Protein AF-A0A6I5C7H4-F1 (afdb_monomer)

Secondary structure (DSSP, 8-state):
------------------HHHHHHHHHHHHHHHSS----S--EEE-TTS-EEEHHHHHHHHHHTTTTS-HHHHHHHHHTT---

Structure (mmCIF, N/CA/C/O backbone):
data_AF-A0A6I5C7H4-F1
#
_entry.id   AF-A0A6I5C7H4-F1
#
loop_
_atom_site.group_PDB
_atom_site.id
_atom_site.type_symbol
_atom_site.label_atom_id
_atom_site.label_alt_id
_atom_site.label_comp_id
_atom_site.label_asym_id
_atom_site.label_entity_id
_atom_site.label_seq_id
_atom_site.pdbx_PDB_ins_code
_atom_site.Cartn_x
_atom_site.Cartn_y
_atom_site.Cartn_z
_atom_site.occupancy
_atom_site.B_iso_or_equiv
_atom_site.auth_seq_id
_atom_site.auth_comp_id
_atom_site.auth_asym_id
_atom_site.auth_atom_id
_atom_site.pdbx_PDB_model_num
ATOM 1 N N . MET A 1 1 ? 41.837 -18.964 -21.781 1.00 40.84 1 MET A N 1
ATOM 2 C CA . MET A 1 1 ? 41.649 -17.523 -21.496 1.00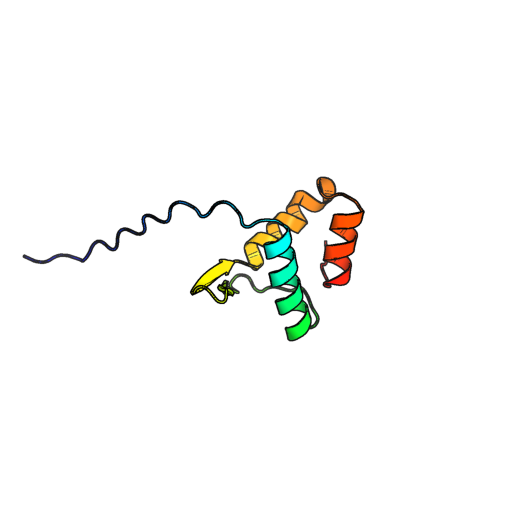 40.84 1 MET A CA 1
ATOM 3 C C . MET A 1 1 ? 40.189 -17.201 -21.806 1.00 40.84 1 MET A C 1
ATOM 5 O O . MET A 1 1 ? 39.728 -17.679 -22.829 1.00 40.84 1 MET A O 1
ATOM 9 N N . GLY A 1 2 ? 39.450 -16.523 -20.918 1.00 44.34 2 GLY A N 1
ATOM 10 C CA . GLY A 1 2 ? 38.039 -16.154 -21.148 1.00 44.34 2 GLY A CA 1
ATOM 11 C C . GLY A 1 2 ? 37.061 -16.633 -20.068 1.00 44.34 2 GLY A C 1
ATOM 12 O O . GLY A 1 2 ? 36.117 -17.356 -20.363 1.00 44.34 2 GLY A O 1
ATOM 13 N N . ARG A 1 3 ? 37.292 -16.279 -18.793 1.00 38.50 3 ARG A N 1
ATOM 14 C CA . ARG A 1 3 ? 36.282 -16.454 -17.737 1.00 38.50 3 ARG A CA 1
ATOM 15 C C . ARG A 1 3 ? 35.448 -15.178 -17.608 1.00 38.50 3 ARG A C 1
ATOM 17 O O . ARG A 1 3 ? 35.983 -14.165 -17.185 1.00 38.50 3 ARG A O 1
ATOM 24 N N . ARG A 1 4 ? 34.154 -15.342 -17.894 1.00 42.56 4 ARG A N 1
ATOM 25 C CA . ARG A 1 4 ? 32.975 -14.750 -17.241 1.00 42.56 4 ARG A CA 1
ATOM 26 C C . ARG A 1 4 ? 32.914 -13.226 -17.127 1.00 42.56 4 ARG A C 1
ATOM 28 O O . ARG A 1 4 ? 33.476 -12.612 -16.228 1.00 42.56 4 ARG A O 1
ATOM 35 N N . GLU A 1 5 ? 32.098 -12.702 -18.026 1.00 43.16 5 GLU A N 1
ATOM 36 C CA . GLU A 1 5 ? 31.322 -11.468 -17.990 1.00 43.16 5 GLU A CA 1
ATOM 37 C C . GLU A 1 5 ? 30.904 -11.102 -16.556 1.00 43.16 5 GLU A C 1
ATOM 39 O O . GLU A 1 5 ? 30.028 -11.716 -15.943 1.00 43.16 5 GLU A O 1
ATOM 44 N N . GLY A 1 6 ? 31.584 -10.104 -15.994 1.00 39.12 6 GLY A N 1
ATOM 45 C CA . GLY A 1 6 ? 31.164 -9.447 -14.768 1.00 39.12 6 GLY A CA 1
ATOM 46 C C . GLY A 1 6 ? 30.025 -8.494 -15.092 1.00 39.12 6 GLY A C 1
ATOM 47 O O . GLY A 1 6 ? 30.270 -7.324 -15.371 1.00 39.12 6 GLY A O 1
ATOM 48 N N . HIS A 1 7 ? 28.784 -8.977 -15.043 1.00 41.53 7 HIS A N 1
ATOM 49 C CA . HIS A 1 7 ? 27.630 -8.091 -14.926 1.00 41.53 7 HIS A CA 1
ATOM 50 C C . HIS A 1 7 ? 27.695 -7.417 -13.555 1.00 41.53 7 HIS A C 1
ATOM 52 O O . HIS A 1 7 ? 27.246 -7.952 -12.540 1.00 41.53 7 HIS A O 1
ATOM 58 N N . ALA A 1 8 ? 28.324 -6.245 -13.534 1.00 40.84 8 ALA A N 1
ATOM 59 C CA . ALA A 1 8 ? 28.300 -5.321 -12.422 1.00 40.84 8 ALA A CA 1
ATOM 60 C C . ALA A 1 8 ? 26.852 -4.867 -12.202 1.00 40.84 8 ALA A C 1
ATOM 62 O O . ALA A 1 8 ? 26.390 -3.891 -12.788 1.00 40.84 8 ALA A O 1
ATOM 63 N N . TRP A 1 9 ? 26.121 -5.569 -11.338 1.00 41.97 9 TRP A N 1
ATOM 64 C CA . TRP A 1 9 ? 24.935 -5.012 -10.705 1.00 41.97 9 TRP A CA 1
ATOM 65 C C . TRP A 1 9 ? 25.402 -3.947 -9.708 1.00 41.97 9 TRP A C 1
ATOM 67 O O . TRP A 1 9 ? 25.346 -4.113 -8.500 1.00 41.97 9 TRP A O 1
ATOM 77 N N . SER A 1 10 ? 25.852 -2.790 -10.184 1.00 42.69 10 SER A N 1
ATOM 78 C CA . SER A 1 10 ? 25.813 -1.590 -9.350 1.00 42.69 10 SER A CA 1
ATOM 79 C C . SER A 1 10 ? 24.362 -1.121 -9.274 1.00 42.69 10 SER A C 1
ATOM 81 O O . SER A 1 10 ? 23.997 -0.078 -9.806 1.00 42.69 10 SER A O 1
ATOM 83 N N . LEU A 1 11 ? 23.510 -1.905 -8.608 1.00 49.91 11 LEU A N 1
ATOM 84 C CA . LEU A 1 11 ? 22.216 -1.425 -8.151 1.00 49.91 11 LEU A CA 1
ATOM 85 C C . LEU A 1 11 ? 22.502 -0.528 -6.954 1.00 49.91 11 LEU A C 1
ATOM 87 O O . LEU A 1 11 ? 22.472 -0.960 -5.801 1.00 49.91 11 LEU A O 1
ATOM 91 N N . SER A 1 12 ? 22.824 0.732 -7.251 1.00 47.25 12 SER A N 1
ATOM 92 C CA . SER A 1 12 ? 22.581 1.835 -6.329 1.00 47.25 12 SER A CA 1
ATOM 93 C C . SER A 1 12 ? 21.187 1.583 -5.767 1.00 47.25 12 SER A C 1
ATOM 95 O O . SER A 1 12 ? 20.231 1.597 -6.541 1.00 47.25 12 SER A O 1
ATOM 97 N N . ARG A 1 13 ? 21.083 1.166 -4.493 1.00 54.97 13 ARG A N 1
ATOM 98 C CA . ARG A 1 13 ? 19.808 0.709 -3.916 1.00 54.97 13 ARG A CA 1
ATOM 99 C C . ARG A 1 13 ? 18.807 1.817 -4.213 1.00 54.97 13 ARG A C 1
ATOM 101 O O . ARG A 1 13 ? 19.023 2.916 -3.694 1.00 54.97 13 ARG A O 1
ATOM 108 N N . PRO A 1 14 ? 17.793 1.597 -5.072 1.00 56.56 14 PRO A N 1
ATOM 109 C CA . PRO A 1 14 ? 16.902 2.681 -5.423 1.00 56.56 14 PRO A CA 1
ATOM 110 C C . PRO A 1 14 ? 16.325 3.196 -4.110 1.00 56.56 14 PRO A C 1
ATOM 112 O O . PRO A 1 14 ? 15.888 2.405 -3.266 1.00 56.56 14 PRO A O 1
ATOM 115 N N . ARG A 1 15 ? 16.434 4.514 -3.892 1.00 64.88 15 ARG A N 1
ATOM 116 C CA . ARG A 1 15 ? 15.797 5.187 -2.758 1.00 64.88 15 ARG A CA 1
ATOM 117 C C . ARG A 1 15 ? 14.381 4.635 -2.680 1.00 64.88 15 ARG A C 1
ATOM 119 O O . ARG A 1 15 ? 13.700 4.655 -3.705 1.00 64.88 15 ARG A O 1
ATOM 126 N N . SER A 1 16 ? 13.981 4.124 -1.511 1.00 63.12 16 SER A N 1
ATOM 127 C CA . SER A 1 16 ? 12.656 3.527 -1.343 1.00 63.12 16 SER A CA 1
ATOM 128 C C . SER A 1 16 ? 11.616 4.418 -2.022 1.00 63.12 16 SER A C 1
ATOM 130 O O . SER A 1 16 ? 11.613 5.629 -1.760 1.00 63.12 16 SER A O 1
ATOM 132 N N . PRO A 1 17 ? 10.798 3.860 -2.927 1.00 71.06 17 PRO A N 1
ATOM 133 C CA . PRO A 1 17 ? 9.872 4.650 -3.712 1.00 71.06 17 PRO A CA 1
ATOM 134 C C . PRO A 1 17 ? 8.968 5.480 -2.793 1.00 71.06 17 PRO A C 1
ATOM 136 O O . PRO A 1 17 ? 8.645 5.043 -1.678 1.00 71.06 17 PRO A O 1
ATOM 139 N N . PRO A 1 18 ? 8.569 6.690 -3.224 1.00 82.38 18 PRO A N 1
ATOM 140 C CA . PRO A 1 18 ? 7.681 7.531 -2.441 1.00 82.38 18 PRO A CA 1
ATOM 141 C C . PRO A 1 18 ? 6.419 6.770 -2.035 1.00 82.38 18 PRO A C 1
ATOM 143 O O . PRO A 1 18 ? 5.893 5.953 -2.789 1.00 82.38 18 PRO A O 1
ATOM 146 N N . ARG A 1 19 ? 5.874 7.091 -0.861 1.00 80.62 19 ARG A N 1
ATOM 147 C CA . ARG A 1 19 ? 4.661 6.453 -0.326 1.00 80.62 19 ARG A CA 1
ATOM 148 C C . ARG A 1 19 ? 3.486 6.442 -1.317 1.00 80.62 19 ARG A C 1
ATOM 150 O O . ARG A 1 19 ? 2.726 5.481 -1.337 1.00 80.62 19 ARG A O 1
ATOM 157 N N . ALA A 1 20 ? 3.357 7.481 -2.142 1.00 84.56 20 ALA A N 1
ATOM 158 C CA . ALA A 1 20 ? 2.339 7.556 -3.187 1.00 84.56 20 ALA A CA 1
ATOM 159 C C . ALA A 1 20 ? 2.484 6.436 -4.235 1.00 84.56 20 ALA A C 1
ATOM 161 O O . ALA A 1 20 ? 1.490 5.814 -4.593 1.00 84.56 20 ALA A O 1
ATOM 162 N N . VAL A 1 21 ? 3.715 6.123 -4.656 1.00 84.31 21 VAL A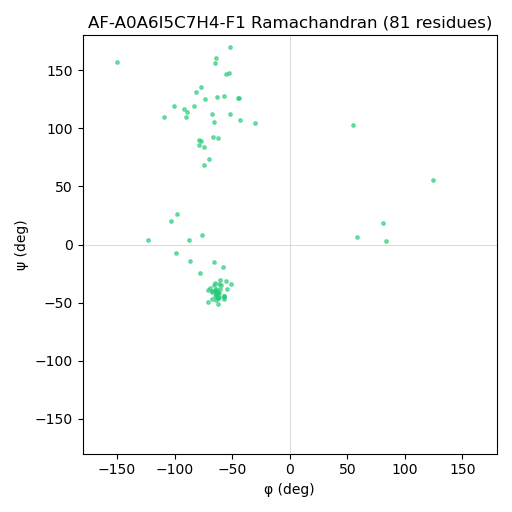 N 1
ATOM 163 C CA . VAL A 1 21 ? 4.003 5.011 -5.579 1.00 84.31 21 VAL A CA 1
ATOM 164 C C . VAL A 1 21 ? 3.653 3.683 -4.914 1.00 84.31 21 VAL A C 1
ATOM 166 O O . VAL A 1 21 ? 2.961 2.864 -5.503 1.00 84.31 21 VAL A O 1
ATOM 169 N N . ASN A 1 22 ? 4.027 3.512 -3.643 1.00 85.00 22 ASN A N 1
ATOM 170 C CA . ASN A 1 22 ? 3.704 2.308 -2.875 1.00 85.00 22 ASN A CA 1
ATOM 171 C C . ASN A 1 22 ? 2.195 2.031 -2.816 1.00 85.00 22 ASN A C 1
ATOM 173 O O . ASN A 1 22 ? 1.774 0.891 -3.006 1.00 85.00 22 ASN A O 1
ATOM 177 N N . LEU A 1 23 ? 1.385 3.066 -2.574 1.00 85.56 23 LEU A N 1
ATOM 178 C CA . LEU A 1 23 ? -0.074 2.949 -2.546 1.00 85.56 23 LEU A CA 1
ATOM 179 C C . LEU A 1 23 ? -0.668 2.725 -3.939 1.00 85.56 23 LEU A C 1
ATOM 181 O O . LEU A 1 23 ? -1.596 1.932 -4.067 1.00 85.56 23 LEU A O 1
ATOM 185 N N . ALA A 1 24 ? -0.139 3.382 -4.974 1.00 86.94 24 ALA A N 1
ATOM 186 C CA . ALA A 1 24 ? -0.601 3.195 -6.347 1.00 86.94 24 ALA A CA 1
ATOM 187 C C . ALA A 1 24 ? -0.379 1.751 -6.825 1.00 86.94 24 ALA A C 1
ATOM 189 O O . ALA A 1 24 ? -1.311 1.124 -7.327 1.00 86.94 24 ALA A O 1
ATOM 190 N N . THR A 1 25 ? 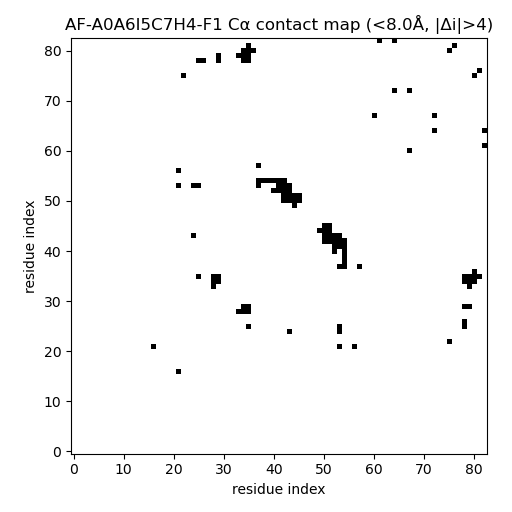0.808 1.183 -6.587 1.00 84.12 25 THR A N 1
ATOM 191 C CA . THR A 1 25 ? 1.102 -0.207 -6.961 1.00 84.12 25 THR A CA 1
ATOM 192 C C . THR A 1 25 ? 0.284 -1.201 -6.135 1.00 84.12 25 THR A C 1
ATOM 194 O O . THR A 1 25 ? -0.261 -2.162 -6.674 1.00 84.12 25 THR A O 1
ATOM 197 N N . ALA A 1 26 ? 0.127 -0.955 -4.829 1.00 85.69 26 ALA A N 1
ATOM 198 C CA . ALA A 1 26 ? -0.732 -1.775 -3.973 1.00 85.69 26 ALA A CA 1
ATOM 199 C C . ALA A 1 26 ? -2.196 -1.756 -4.434 1.00 85.69 26 ALA A C 1
ATOM 201 O O . ALA A 1 26 ? -2.867 -2.788 -4.419 1.00 85.69 26 ALA A O 1
ATOM 202 N N . ARG A 1 27 ? -2.681 -0.595 -4.884 1.00 86.94 27 ARG A N 1
ATOM 203 C CA . ARG A 1 27 ? -4.019 -0.448 -5.450 1.00 86.94 27 ARG A CA 1
ATOM 204 C C . ARG A 1 27 ? -4.178 -1.243 -6.737 1.00 86.94 27 ARG A C 1
ATOM 206 O O . ARG A 1 27 ? -5.136 -1.998 -6.833 1.00 86.94 27 ARG A O 1
ATOM 213 N N . GLN A 1 28 ? -3.238 -1.134 -7.672 1.00 84.12 28 GLN A N 1
ATOM 214 C CA . GLN A 1 28 ? -3.280 -1.887 -8.927 1.00 84.12 28 GLN A CA 1
ATOM 215 C C . GLN A 1 28 ? -3.3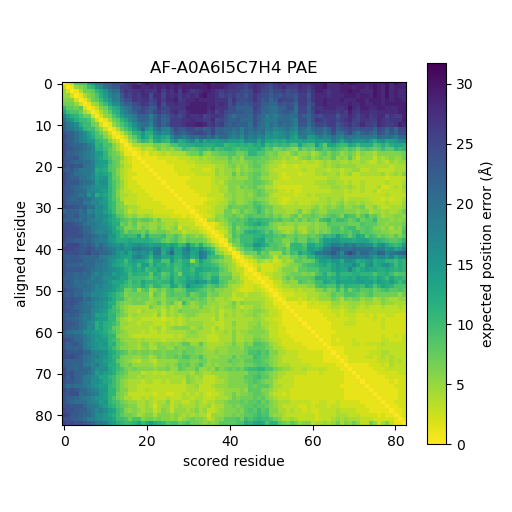45 -3.403 -8.678 1.00 84.12 28 GLN A C 1
ATOM 217 O O . GLN A 1 28 ? -4.174 -4.099 -9.263 1.00 84.12 28 GLN A O 1
ATOM 222 N N . TYR A 1 29 ? -2.529 -3.910 -7.747 1.00 82.62 29 TYR A N 1
ATOM 223 C CA . TYR A 1 29 ? -2.572 -5.315 -7.342 1.00 82.62 29 TYR A CA 1
ATOM 224 C C . TYR A 1 29 ? -3.913 -5.688 -6.697 1.00 82.62 29 TYR A C 1
ATOM 226 O O . TYR A 1 29 ? -4.506 -6.709 -7.037 1.00 82.62 29 TYR A O 1
ATOM 234 N N . SER A 1 30 ? -4.429 -4.850 -5.792 1.00 84.25 30 SER A N 1
ATOM 235 C CA . SER A 1 30 ? -5.723 -5.087 -5.145 1.00 84.25 30 SER A CA 1
ATOM 236 C C . SER A 1 30 ? -6.898 -5.039 -6.124 1.00 84.25 30 SER A C 1
ATOM 238 O O . SER A 1 30 ? -7.882 -5.738 -5.905 1.00 84.25 30 SER A O 1
ATOM 240 N N . GLU A 1 31 ? -6.844 -4.220 -7.172 1.00 85.25 31 GLU A N 1
ATOM 241 C CA . GLU A 1 31 ? -7.879 -4.167 -8.209 1.00 85.25 31 GLU A CA 1
ATOM 242 C C . GLU A 1 31 ? -7.875 -5.451 -9.055 1.00 85.25 31 GLU A C 1
ATOM 244 O O . GLU A 1 31 ? -8.947 -5.971 -9.365 1.00 85.25 31 GLU A O 1
ATOM 249 N N . ARG A 1 32 ? -6.689 -6.008 -9.348 1.00 80.81 32 ARG A N 1
ATOM 250 C CA . ARG A 1 32 ? -6.524 -7.274 -10.083 1.00 80.81 32 ARG A CA 1
ATOM 251 C C . ARG A 1 32 ? -6.938 -8.494 -9.257 1.00 80.81 32 ARG A C 1
ATOM 253 O O . ARG A 1 32 ? -7.722 -9.316 -9.714 1.00 80.81 32 ARG A O 1
ATOM 260 N N . GLU A 1 33 ? -6.438 -8.590 -8.030 1.00 81.00 33 GLU A N 1
ATOM 261 C CA . GLU A 1 33 ? -6.544 -9.799 -7.201 1.00 81.00 33 GLU A CA 1
ATOM 262 C C . GLU A 1 33 ? -7.679 -9.734 -6.168 1.00 81.00 33 GLU A C 1
ATOM 264 O O . GLU A 1 33 ? -7.938 -10.705 -5.460 1.00 81.00 33 GLU A O 1
ATOM 269 N N . ARG A 1 34 ? -8.339 -8.574 -6.017 1.00 81.81 34 ARG A N 1
ATOM 270 C CA . ARG A 1 34 ? -9.341 -8.281 -4.965 1.00 81.81 34 ARG A CA 1
ATOM 271 C C . ARG A 1 34 ? -8.808 -8.422 -3.529 1.00 81.81 34 ARG A C 1
ATOM 273 O O . ARG A 1 34 ? -9.583 -8.333 -2.576 1.00 81.81 34 ARG A O 1
ATOM 280 N N . HIS A 1 35 ? -7.507 -8.649 -3.351 1.00 78.62 35 HIS A N 1
ATOM 281 C CA . HIS A 1 35 ? -6.860 -8.823 -2.056 1.00 78.62 35 HIS A CA 1
ATOM 282 C C . HIS A 1 35 ? -5.407 -8.340 -2.062 1.00 78.62 35 HIS A C 1
ATOM 284 O O . HIS A 1 35 ? -4.725 -8.396 -3.083 1.00 78.62 35 HIS A O 1
ATOM 290 N N . LEU A 1 36 ? -4.878 -8.004 -0.881 1.00 80.62 36 LEU A N 1
ATOM 291 C CA . LEU A 1 36 ? -3.461 -7.668 -0.695 1.00 80.62 36 LEU A CA 1
ATOM 292 C C . LEU A 1 36 ? -2.605 -8.841 -0.180 1.00 80.62 36 LEU A C 1
ATOM 294 O O . LEU A 1 36 ? -1.588 -8.646 0.492 1.00 80.62 36 LEU A O 1
ATOM 298 N N . ARG A 1 37 ? -3.011 -10.088 -0.451 1.00 76.44 37 ARG A N 1
ATOM 299 C CA . ARG A 1 37 ? -2.147 -1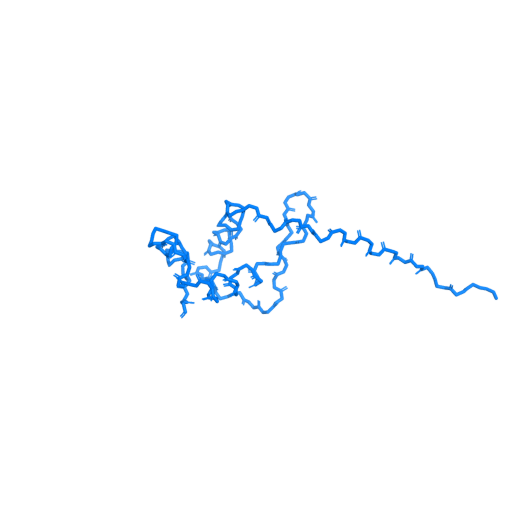1.257 -0.232 1.00 76.44 37 ARG A CA 1
ATOM 300 C C . ARG A 1 37 ? -1.158 -11.346 -1.382 1.00 76.44 37 ARG A C 1
ATOM 302 O O . ARG A 1 37 ? -1.442 -11.942 -2.414 1.00 76.44 37 ARG A O 1
ATOM 309 N N . VAL A 1 38 ? -0.025 -10.689 -1.196 1.00 67.50 38 VAL A N 1
ATOM 310 C CA . VAL A 1 38 ? 1.098 -10.715 -2.128 1.00 67.50 38 VAL A CA 1
ATOM 311 C C . VAL A 1 38 ? 1.904 -11.986 -1.822 1.00 67.50 38 VAL A C 1
ATOM 313 O O . VAL A 1 38 ? 2.346 -12.131 -0.678 1.00 67.50 38 VAL A O 1
ATOM 316 N N . PRO A 1 39 ? 2.056 -12.941 -2.766 1.00 68.75 39 PRO A N 1
ATOM 317 C CA . PRO A 1 39 ? 3.029 -14.022 -2.631 1.00 68.75 39 PRO A CA 1
ATOM 318 C C . PRO A 1 39 ? 4.423 -13.462 -2.324 1.00 68.75 39 PRO A C 1
ATOM 320 O O . PRO A 1 39 ? 4.670 -12.265 -2.426 1.00 68.75 39 PRO A O 1
ATOM 323 N N . ARG A 1 40 ? 5.381 -14.312 -1.966 1.00 62.72 40 ARG A N 1
ATOM 324 C CA . ARG A 1 40 ? 6.728 -13.847 -1.590 1.00 62.72 40 ARG A CA 1
ATOM 325 C C . ARG A 1 40 ? 7.510 -13.193 -2.751 1.00 62.72 40 ARG A C 1
ATOM 327 O O . ARG A 1 40 ? 8.503 -12.515 -2.504 1.00 62.72 40 ARG A O 1
ATOM 334 N N . GLU A 1 41 ? 7.058 -13.380 -3.993 1.00 65.00 41 GLU A N 1
ATOM 335 C CA . GLU A 1 41 ? 7.802 -13.081 -5.225 1.00 65.00 41 GLU A CA 1
ATOM 336 C C . GLU A 1 41 ? 7.182 -12.118 -6.273 1.00 65.00 41 GLU A C 1
ATOM 338 O O . GLU A 1 41 ? 7.823 -11.942 -7.304 1.00 65.00 41 GLU A O 1
ATOM 343 N N . PRO A 1 42 ? 6.018 -11.447 -6.114 1.00 58.50 42 PRO A N 1
ATOM 344 C CA . PRO A 1 42 ? 5.550 -10.487 -7.108 1.00 58.50 42 PRO A CA 1
ATOM 345 C C . PRO A 1 42 ? 6.481 -9.283 -7.174 1.00 58.50 42 PRO A C 1
ATOM 347 O O . PRO A 1 42 ? 6.504 -8.410 -6.294 1.00 58.50 42 PRO A O 1
ATOM 350 N N . VAL A 1 43 ? 7.255 -9.268 -8.249 1.00 66.38 43 VAL A N 1
ATOM 351 C CA . VAL A 1 43 ? 7.879 -8.086 -8.809 1.00 66.38 43 VAL A CA 1
ATOM 352 C C . VAL A 1 43 ? 6.879 -7.532 -9.820 1.00 66.38 43 VAL A C 1
ATOM 354 O O . VAL A 1 43 ? 6.618 -8.158 -10.841 1.00 66.38 43 VAL A O 1
ATOM 357 N N . GLU A 1 44 ? 6.270 -6.392 -9.511 1.00 68.62 44 GLU A N 1
ATOM 358 C CA . GLU A 1 44 ? 5.492 -5.642 -10.498 1.00 68.62 44 GLU A CA 1
ATOM 359 C C . GLU A 1 44 ? 6.473 -4.822 -11.333 1.00 68.62 44 GLU A C 1
ATOM 361 O O . GLU A 1 44 ? 7.343 -4.153 -10.777 1.00 68.62 44 GLU A O 1
ATOM 366 N N . VAL A 1 45 ? 6.362 -4.866 -12.656 1.00 69.94 45 VAL A N 1
ATOM 367 C CA . VAL A 1 45 ? 7.181 -4.022 -13.530 1.00 69.94 45 VAL A CA 1
ATOM 368 C C . VAL A 1 45 ? 6.423 -2.718 -13.743 1.00 69.94 45 VAL A C 1
ATOM 370 O O . VAL A 1 45 ? 5.331 -2.708 -14.311 1.00 69.94 45 VAL A O 1
ATOM 373 N N . LEU A 1 46 ? 6.976 -1.615 -13.240 1.00 70.88 46 LEU A N 1
ATOM 374 C CA . LEU A 1 46 ? 6.431 -0.282 -13.482 1.00 70.88 46 LEU A CA 1
ATOM 375 C C . LEU A 1 46 ? 6.523 0.069 -14.983 1.00 70.88 46 LEU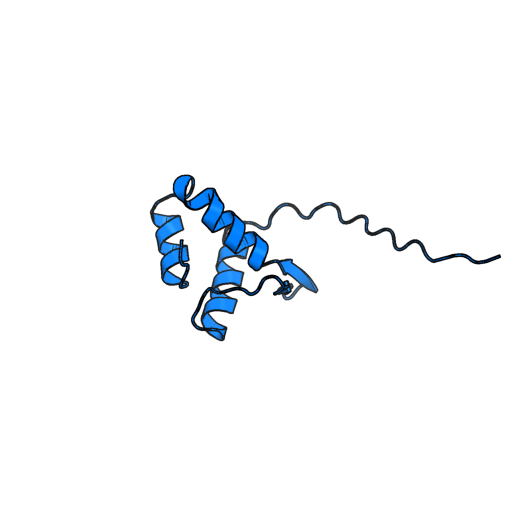 A C 1
ATOM 377 O O . LEU A 1 46 ? 7.330 -0.522 -15.702 1.00 70.88 46 LEU A O 1
ATOM 381 N N . PRO A 1 47 ? 5.740 1.044 -15.488 1.00 69.31 47 PRO A N 1
ATOM 382 C CA . PRO A 1 47 ? 5.753 1.419 -16.909 1.00 69.31 47 PRO A CA 1
ATOM 383 C C . PRO A 1 47 ? 7.122 1.859 -17.458 1.00 69.31 47 PRO A C 1
ATOM 385 O O . PRO A 1 47 ? 7.325 1.859 -18.667 1.00 69.31 47 PRO A O 1
ATOM 388 N N . ASP A 1 48 ? 8.053 2.237 -16.581 1.00 73.19 48 ASP A N 1
ATOM 389 C CA . ASP A 1 48 ? 9.439 2.600 -16.896 1.00 73.19 48 ASP A CA 1
ATOM 390 C C . ASP A 1 48 ? 10.400 1.391 -16.927 1.00 73.19 48 ASP A C 1
ATOM 392 O O . ASP A 1 48 ? 11.604 1.565 -17.110 1.00 73.19 48 ASP A O 1
ATOM 396 N N . GLY A 1 49 ? 9.885 0.170 -16.748 1.00 70.94 49 GLY A N 1
ATOM 397 C CA . GLY A 1 49 ? 10.669 -1.062 -16.678 1.00 70.94 49 GLY A CA 1
ATOM 398 C C . GLY A 1 49 ? 11.250 -1.359 -15.292 1.00 70.94 49 GLY A C 1
ATOM 399 O O . GLY A 1 49 ? 11.963 -2.350 -15.137 1.00 70.94 49 GLY A O 1
ATOM 400 N N . THR A 1 50 ? 10.962 -0.539 -14.276 1.00 76.44 50 THR A N 1
ATOM 401 C CA . THR A 1 50 ? 11.502 -0.742 -12.929 1.00 76.44 50 THR A CA 1
ATOM 402 C C . THR A 1 50 ? 10.815 -1.910 -12.227 1.00 76.44 50 THR A C 1
ATOM 404 O O . THR A 1 50 ? 9.599 -1.918 -12.030 1.00 76.44 50 THR A O 1
ATOM 407 N N . GLU A 1 51 ? 11.617 -2.865 -11.760 1.00 74.44 51 GLU A N 1
ATOM 408 C CA . GLU A 1 51 ? 11.178 -3.952 -10.889 1.00 74.44 51 GLU A CA 1
ATOM 409 C C . GLU A 1 51 ? 10.767 -3.431 -9.502 1.00 74.44 51 GLU A C 1
ATOM 411 O O . GLU A 1 51 ? 11.590 -2.988 -8.693 1.00 74.44 51 GLU A O 1
ATOM 416 N N . PHE A 1 52 ? 9.479 -3.524 -9.192 1.00 79.06 52 PHE A N 1
ATOM 417 C CA . PHE A 1 52 ? 8.888 -3.071 -7.944 1.00 79.06 52 PHE A CA 1
ATOM 418 C C . PHE A 1 52 ? 8.454 -4.252 -7.076 1.00 79.06 52 PHE A C 1
ATOM 420 O O . PHE A 1 52 ? 7.475 -4.948 -7.342 1.00 79.06 52 PHE A O 1
ATOM 427 N N . LYS A 1 53 ? 9.175 -4.464 -5.972 1.00 82.88 53 LYS A N 1
ATOM 428 C CA . LYS A 1 53 ? 8.898 -5.550 -5.021 1.00 82.88 53 LYS A CA 1
ATOM 429 C C . LYS A 1 53 ? 7.732 -5.191 -4.107 1.00 82.88 53 LYS A C 1
ATOM 431 O O . LYS A 1 53 ? 7.938 -4.727 -2.982 1.00 82.88 53 LYS A O 1
ATOM 436 N N . LEU A 1 54 ? 6.507 -5.449 -4.561 1.00 82.94 54 LEU A N 1
ATOM 437 C CA . LEU A 1 54 ? 5.303 -5.148 -3.786 1.00 82.94 54 LEU A CA 1
ATOM 438 C C . LEU A 1 54 ? 5.268 -5.917 -2.454 1.00 82.94 54 LEU A C 1
ATOM 440 O O . LEU A 1 54 ? 4.852 -5.356 -1.441 1.00 82.94 54 LEU A O 1
ATOM 444 N N . CYS A 1 55 ? 5.793 -7.149 -2.413 1.00 83.81 55 CYS A N 1
ATOM 445 C CA . CYS A 1 55 ? 5.881 -7.935 -1.175 1.00 83.81 55 CYS A CA 1
ATOM 446 C C . CYS A 1 55 ? 6.663 -7.188 -0.084 1.00 83.81 55 CYS A C 1
ATOM 448 O O . CYS A 1 55 ? 6.206 -7.079 1.050 1.00 83.81 55 CYS A O 1
ATOM 450 N N . ALA A 1 56 ? 7.805 -6.588 -0.437 1.00 83.38 56 ALA A N 1
ATOM 451 C CA . ALA A 1 56 ? 8.638 -5.859 0.518 1.00 83.38 56 ALA A CA 1
ATOM 452 C C . ALA A 1 56 ? 7.934 -4.609 1.070 1.00 83.38 56 ALA A C 1
ATOM 454 O O . ALA A 1 56 ? 8.105 -4.265 2.242 1.00 83.38 56 ALA A O 1
ATOM 455 N N . VAL A 1 57 ? 7.132 -3.941 0.238 1.00 85.38 57 VAL A N 1
ATOM 456 C CA . VAL A 1 57 ? 6.334 -2.776 0.635 1.00 85.38 57 VAL A CA 1
ATOM 457 C C . VAL A 1 57 ? 5.231 -3.180 1.611 1.00 85.38 57 VAL A C 1
ATOM 459 O O . VAL A 1 57 ? 5.094 -2.552 2.662 1.00 85.38 57 VAL A O 1
ATOM 462 N N . VAL A 1 58 ? 4.493 -4.249 1.303 1.00 85.88 58 VAL A N 1
ATOM 463 C CA . VAL A 1 58 ? 3.438 -4.795 2.170 1.00 85.88 58 VAL A CA 1
ATOM 464 C C . VAL A 1 58 ? 4.023 -5.265 3.503 1.00 85.88 58 VAL A C 1
ATOM 466 O O . VAL A 1 58 ? 3.531 -4.878 4.562 1.00 85.88 58 VAL A O 1
ATOM 469 N N . ASP A 1 59 ? 5.131 -6.005 3.485 1.00 86.56 59 ASP A N 1
ATOM 470 C CA . ASP A 1 59 ? 5.791 -6.473 4.708 1.00 86.56 59 ASP A CA 1
ATOM 471 C C . ASP A 1 59 ? 6.324 -5.324 5.568 1.00 86.56 59 ASP A C 1
ATOM 473 O O . ASP A 1 59 ? 6.262 -5.383 6.798 1.00 86.56 59 ASP A O 1
ATOM 477 N N . ASN A 1 60 ? 6.856 -4.268 4.946 1.00 87.88 60 ASN A N 1
ATOM 478 C CA . ASN A 1 60 ? 7.296 -3.084 5.676 1.00 87.88 60 ASN A CA 1
ATOM 479 C C . ASN A 1 60 ? 6.109 -2.331 6.291 1.00 87.88 60 ASN A C 1
ATOM 481 O O . ASN A 1 60 ? 6.211 -1.898 7.436 1.00 87.88 60 ASN A O 1
ATOM 485 N N . ALA A 1 61 ? 4.987 -2.212 5.574 1.00 88.56 61 ALA A N 1
ATOM 486 C CA . ALA A 1 61 ? 3.771 -1.603 6.106 1.00 88.56 61 ALA A CA 1
ATOM 487 C C . ALA A 1 61 ? 3.216 -2.385 7.310 1.00 88.56 61 ALA A C 1
ATOM 489 O O . ALA A 1 61 ? 2.848 -1.758 8.298 1.00 88.56 61 ALA A O 1
ATOM 490 N N . ARG A 1 62 ? 3.230 -3.729 7.283 1.00 89.19 62 ARG A N 1
ATOM 491 C CA . ARG A 1 62 ? 2.852 -4.560 8.447 1.00 89.19 62 ARG A CA 1
ATOM 492 C C . ARG A 1 62 ? 3.777 -4.349 9.635 1.00 89.19 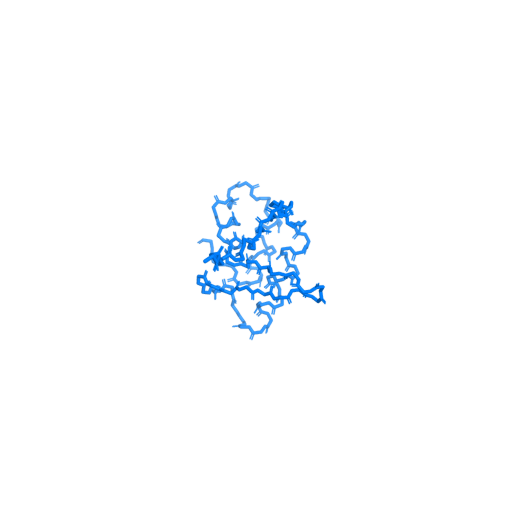62 ARG A C 1
ATOM 494 O O . ARG A 1 62 ? 3.313 -4.065 10.730 1.00 89.19 62 ARG A O 1
ATOM 501 N N 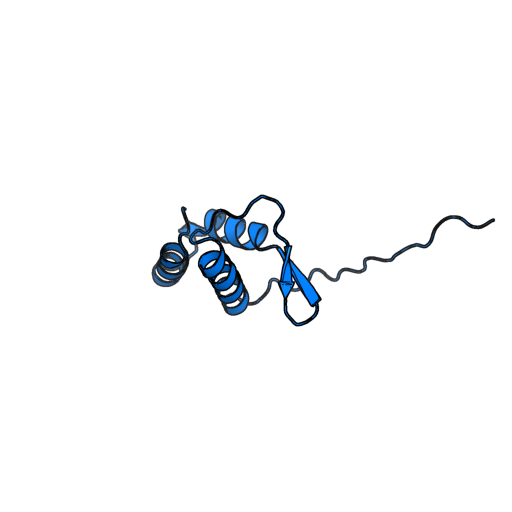. ARG A 1 63 ? 5.093 -4.453 9.415 1.00 89.56 63 ARG A N 1
ATOM 502 C CA . ARG A 1 63 ? 6.088 -4.285 10.488 1.00 89.56 63 ARG A CA 1
ATOM 503 C C . ARG A 1 63 ? 6.032 -2.908 11.138 1.00 89.56 63 ARG A C 1
ATOM 505 O O . ARG A 1 63 ? 6.342 -2.791 12.312 1.00 89.56 63 ARG A O 1
ATOM 512 N N . ARG A 1 64 ? 5.646 -1.886 10.376 1.00 88.75 64 ARG A N 1
ATOM 513 C CA . ARG A 1 64 ? 5.533 -0.501 10.840 1.00 88.75 64 ARG A CA 1
ATOM 514 C C . ARG A 1 64 ? 4.096 -0.073 11.100 1.00 88.75 64 ARG A C 1
ATOM 516 O O . ARG A 1 64 ? 3.824 1.120 11.122 1.00 88.75 64 ARG A O 1
ATOM 523 N N . ALA A 1 65 ? 3.174 -1.014 11.299 1.00 88.69 65 ALA A N 1
ATOM 524 C CA . ALA A 1 65 ? 1.762 -0.701 11.508 1.00 88.69 65 ALA A CA 1
ATOM 525 C C . ALA A 1 65 ? 1.527 0.272 12.674 1.00 88.69 65 ALA A C 1
ATOM 527 O O . ALA A 1 65 ? 0.587 1.060 12.625 1.00 88.69 65 ALA A O 1
ATOM 528 N N . GLU A 1 66 ? 2.386 0.220 13.693 1.00 90.00 66 GLU A N 1
ATOM 529 C CA . GLU A 1 66 ? 2.356 1.102 14.866 1.00 90.00 66 GLU A CA 1
ATOM 530 C C . GLU A 1 66 ? 2.935 2.498 14.586 1.00 90.00 66 GLU A C 1
ATOM 532 O O . GLU A 1 66 ? 2.559 3.463 15.241 1.00 90.00 66 GLU A O 1
ATOM 537 N N . GLU A 1 67 ? 3.809 2.625 13.584 1.00 90.94 67 GLU A N 1
ATOM 538 C CA . GLU A 1 67 ? 4.387 3.903 13.142 1.00 90.94 67 GLU A CA 1
ATOM 539 C C . GLU A 1 67 ? 3.489 4.620 12.113 1.00 90.94 67 GLU A C 1
ATOM 541 O O . GLU A 1 67 ? 3.694 5.798 11.812 1.00 90.94 67 GLU A O 1
ATOM 546 N N . LEU A 1 68 ? 2.506 3.919 11.534 1.00 88.62 68 LEU A N 1
ATOM 547 C CA . LEU A 1 68 ? 1.578 4.487 10.560 1.00 88.62 68 LEU A CA 1
ATOM 548 C C . LEU A 1 68 ? 0.513 5.339 11.254 1.00 88.62 68 LEU A C 1
ATOM 550 O O . LEU A 1 68 ? -0.125 4.907 12.215 1.00 88.62 68 LEU A O 1
ATOM 554 N N . SER A 1 69 ? 0.234 6.523 10.703 1.00 90.50 69 SER A N 1
ATOM 555 C CA . SER A 1 69 ? -0.911 7.310 11.168 1.00 90.50 69 SER A CA 1
ATOM 556 C C . SER A 1 69 ? -2.230 6.578 10.875 1.00 90.50 69 SER A C 1
ATOM 558 O O . SER A 1 69 ? -2.315 5.756 9.954 1.00 90.50 69 SER A O 1
ATOM 560 N N . GLY A 1 70 ? -3.285 6.891 11.634 1.00 91.31 70 GLY A N 1
ATOM 561 C CA . GLY A 1 70 ? -4.595 6.245 11.477 1.00 91.31 70 GLY A CA 1
ATOM 562 C C . GLY A 1 70 ? -5.146 6.329 10.049 1.00 91.31 70 GLY A C 1
ATOM 563 O O . GLY A 1 70 ? -5.661 5.343 9.526 1.00 91.31 70 GLY A O 1
ATOM 564 N N . GLU A 1 71 ? -4.947 7.463 9.373 1.00 89.94 71 GLU A N 1
ATOM 565 C CA . GLU A 1 71 ? -5.329 7.640 7.968 1.00 89.94 71 GLU A CA 1
ATOM 566 C C . GLU A 1 71 ? -4.536 6.705 7.045 1.00 89.94 71 GLU A C 1
ATOM 568 O O . GLU A 1 71 ? -5.093 6.063 6.153 1.00 89.94 71 GLU A O 1
ATOM 573 N N . GLN A 1 72 ? -3.229 6.572 7.281 1.00 89.75 72 GLN A N 1
ATOM 574 C CA . GLN A 1 72 ? -2.381 5.693 6.484 1.00 89.75 72 GLN A CA 1
ATOM 575 C C . GLN A 1 72 ? -2.815 4.239 6.644 1.00 89.75 72 GLN A C 1
ATOM 577 O O . GLN A 1 72 ? -2.914 3.508 5.658 1.00 89.75 72 GLN A O 1
ATOM 582 N N . ARG A 1 73 ? -3.123 3.832 7.877 1.00 89.88 73 ARG A N 1
ATOM 583 C CA . ARG A 1 73 ? -3.627 2.496 8.191 1.00 89.88 73 ARG A CA 1
ATOM 584 C C . ARG A 1 73 ? -4.993 2.242 7.540 1.00 89.88 73 ARG A C 1
ATOM 586 O O . ARG A 1 73 ? -5.220 1.166 6.986 1.00 89.88 73 ARG A O 1
ATOM 593 N N . ALA A 1 74 ? -5.882 3.233 7.531 1.00 90.75 74 ALA A N 1
ATOM 594 C CA . ALA A 1 74 ? -7.176 3.131 6.859 1.00 90.75 74 ALA A CA 1
ATOM 595 C C . ALA A 1 74 ? -7.013 2.912 5.346 1.00 90.75 74 ALA A C 1
ATOM 597 O O . ALA A 1 74 ? -7.627 1.999 4.796 1.00 90.75 74 ALA A O 1
ATOM 598 N N . GLN A 1 75 ? -6.119 3.663 4.693 1.00 90.75 75 GLN A N 1
ATOM 599 C CA . GLN A 1 75 ? -5.835 3.516 3.259 1.00 90.75 75 GLN A CA 1
ATOM 600 C C . GLN A 1 75 ? -5.382 2.093 2.906 1.00 90.75 75 GLN A C 1
ATOM 602 O O . GLN A 1 75 ? -5.925 1.487 1.989 1.00 90.75 75 GLN A O 1
ATOM 607 N N . TRP A 1 76 ? -4.446 1.515 3.665 1.00 90.12 76 TRP A N 1
ATOM 608 C CA . TRP A 1 76 ? -4.016 0.127 3.451 1.00 90.12 76 TRP A CA 1
ATOM 609 C C . TRP A 1 76 ? -5.142 -0.881 3.715 1.00 90.12 76 TRP A C 1
ATOM 611 O O . TRP A 1 76 ? -5.291 -1.849 2.973 1.00 90.12 76 TRP A O 1
ATOM 621 N N . THR A 1 77 ? -5.963 -0.650 4.741 1.00 90.38 77 THR A N 1
ATOM 622 C CA . THR A 1 77 ? -7.084 -1.540 5.093 1.00 90.38 77 THR A CA 1
ATOM 623 C C . THR A 1 77 ? -8.134 -1.593 3.981 1.00 90.38 77 THR A C 1
ATOM 625 O O . THR A 1 77 ? -8.597 -2.679 3.640 1.00 90.38 77 THR A O 1
ATOM 628 N N . VAL A 1 78 ? -8.453 -0.451 3.359 1.00 90.00 78 VAL A N 1
ATOM 629 C CA . VAL A 1 78 ? -9.361 -0.375 2.197 1.00 90.00 78 VAL A CA 1
ATOM 630 C C . VAL A 1 78 ? -8.837 -1.196 1.016 1.00 90.00 78 VAL A C 1
ATOM 632 O O . VAL A 1 78 ? -9.623 -1.830 0.319 1.00 90.00 78 VAL A O 1
ATOM 635 N N . LEU A 1 79 ? -7.515 -1.261 0.832 1.00 86.81 79 LEU A N 1
ATOM 636 C CA . LEU A 1 79 ? -6.868 -2.095 -0.189 1.00 86.81 79 LEU A CA 1
ATOM 637 C C . LEU A 1 79 ? -6.833 -3.596 0.174 1.00 86.81 79 LEU A C 1
ATOM 639 O O . LEU A 1 79 ? -6.163 -4.386 -0.485 1.00 86.81 79 LEU A O 1
ATOM 643 N N . GLY A 1 80 ? -7.511 -4.016 1.245 1.00 86.19 80 GLY A N 1
ATOM 644 C CA . GLY A 1 80 ? -7.552 -5.412 1.678 1.00 86.19 80 GLY A CA 1
ATOM 645 C C . GLY A 1 80 ? -6.324 -5.852 2.477 1.00 86.19 80 GLY A C 1
ATOM 646 O O . GLY A 1 80 ? -6.070 -7.057 2.598 1.00 86.19 80 GLY A O 1
ATOM 647 N N . MET A 1 81 ? -5.555 -4.906 3.028 1.00 85.88 81 MET A N 1
ATOM 648 C CA . MET A 1 81 ? -4.458 -5.216 3.940 1.00 85.88 81 MET A CA 1
ATOM 649 C C . MET A 1 81 ? -4.990 -5.889 5.202 1.00 85.88 81 MET A C 1
ATOM 651 O O . MET A 1 81 ? -5.846 -5.356 5.908 1.00 85.88 81 MET A O 1
ATOM 655 N N . ARG A 1 82 ? -4.413 -7.048 5.514 1.00 83.12 82 ARG A N 1
ATOM 656 C CA . ARG A 1 82 ? -4.524 -7.667 6.834 1.00 83.12 82 ARG A CA 1
ATOM 657 C C . ARG A 1 82 ? -3.236 -7.372 7.587 1.00 83.12 82 ARG A C 1
ATOM 659 O O . ARG A 1 82 ? -2.165 -7.700 7.067 1.00 83.12 82 ARG A O 1
ATOM 666 N N . TRP A 1 83 ? -3.379 -6.681 8.712 1.00 81.31 83 TRP A N 1
ATOM 667 C CA . TRP A 1 83 ? -2.302 -6.312 9.627 1.00 81.31 83 TRP A CA 1
ATOM 668 C C . TRP A 1 83 ? -1.757 -7.550 10.322 1.00 81.31 83 TRP A C 1
ATOM 670 O O . TRP A 1 83 ? -2.596 -8.374 10.751 1.00 81.31 83 TRP A O 1
#

pLDDT: mean 75.26, std 15.98, range [38.5, 91.31]

Solvent-accessible surface area (backbone atoms only — not comparable to full-atom values): 5245 Å² total; per-residue (Å²): 139,87,84,74,89,76,80,76,79,77,66,70,74,72,73,79,70,56,71,68,55,56,51,51,55,49,42,55,46,16,71,76,67,72,35,52,82,64,57,95,72,54,60,45,68,45,99,88,68,48,78,37,56,52,32,62,53,54,53,49,49,50,77,37,52,87,77,44,52,71,68,58,50,48,56,45,42,75,38,44,47,80,120

Sequence (83 aa):
MGRREGHAWSLSRPRSPPRAVNLATARQYSERERHLRVPREPVEVLPDGTEFKLC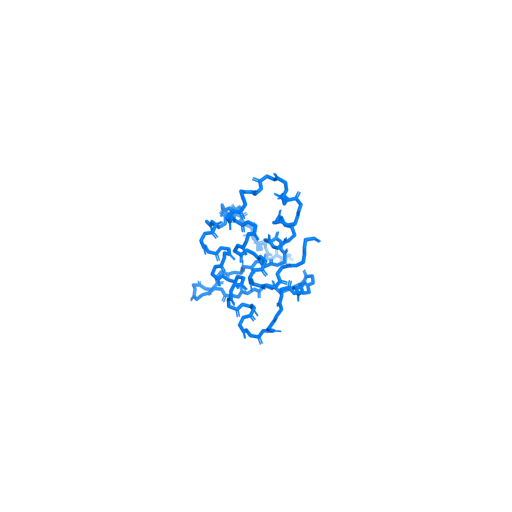AVVDNARRRAEELSGEQRAQWTVLGMRW

Foldseek 3Di:
DDDDDPPPPPCPPPDPDPPVVLLVVLLVVCVVPVASPDPQDDQDQDPVRDGDRNNVSLVVCVVCVVVDDPVRNVSCVVSHRDD

Radius of gyration: 15.94 Å; Cα contacts (8 Å, |Δi|>4): 57; chains: 1; bounding box: 51×25×36 Å

Mean predicted aligned error: 10.08 Å